Protein AF-A0A9X0DK99-F1 (afdb_monomer)

Solvent-accessible surface area (backbone atoms only — not comparable to full-atom values): 6652 Å² total; per-residue (Å²): 135,85,84,79,70,78,79,78,54,53,82,78,38,58,84,60,68,61,19,50,52,48,51,29,69,72,41,77,90,55,56,74,74,88,80,57,67,73,60,51,52,52,54,49,54,54,48,50,54,52,48,54,56,51,50,56,53,48,52,54,51,60,75,67,55,88,54,70,64,36,82,77,33,67,98,70,42,78,56,63,66,58,56,52,50,50,54,50,46,53,54,50,49,55,57,49,51,67,58,50,65,67,54,63,74,72,80,117

Nearest PDB structures (foldseek):
  8bx8-assembly1_A  TM=3.504E-01  e=7.310E+00  Tetrahymena thermophila
  7k5b-assembly1_A  TM=3.504E-01  e=8.833E+00  Tetrahymena thermophila

Mean predicted aligned error: 8.52 Å

pLDDT: mean 88.05, std 16.62, range [36.69, 98.75]

Radius of gyration: 24.38 Å; Cα contacts (8 Å, |Δi|>4): 46; chains: 1; bounding box: 49×39×68 Å

InterPro domains:
  IPR046529 Domain of unknown function DUF6594 [PF20237] (17-100)

Secondary structure (DSSP, 8-state):
---------GGGSPTTHHHHHHHHTSSGGG--PPP-HHHHHHHHHHHHHHHHHHHHHHHHHHHT-S-HHHHH-GGG---HHHHHHHHHHHHHHHHHHHHHHHHHTT--

Foldseek 3Di:
DDPCDDDDDLVNFDPDPRSLVVVLVPDPVSVDDDDDVVVLVVVLVVLVVVLVVLVVVLVVCVVPDPDVVCVVPVVPNPPPVNVVSVVVNVVSVVVSVVSVVVVVVVPD

Sequence (108 aa):
MQSTLPTKRIQDYRSGYPQFSALISTHESFFLCRRFPRLRARLLLLKQDKLSLLEQRLDEIDQNEVCPLFLGQSRSDKNLARNSLLSEIETSLAEYGKMQDVTLIQYK

Organism: NCBI:txid352851

Structure (mmCIF, N/CA/C/O backbone):
data_AF-A0A9X0DK99-F1
#
_entry.id   AF-A0A9X0DK99-F1
#
loop_
_atom_site.group_PDB
_atom_site.id
_atom_site.type_symbol
_atom_site.label_atom_id
_atom_site.label_alt_id
_atom_site.label_comp_id
_atom_site.label_asym_id
_atom_site.label_entity_id
_atom_site.label_seq_id
_atom_site.pdbx_PDB_ins_code
_atom_site.Cartn_x
_atom_site.Cartn_y
_atom_site.Cartn_z
_atom_site.occupancy
_atom_site.B_iso_or_equiv
_atom_site.auth_seq_id
_atom_site.auth_comp_id
_atom_site.auth_asym_id
_atom_site.auth_atom_id
_atom_site.pdbx_PDB_model_num
ATOM 1 N N . MET A 1 1 ? 0.825 21.483 -43.886 1.00 36.69 1 MET A N 1
ATOM 2 C CA . MET A 1 1 ? 2.284 21.259 -43.794 1.00 36.69 1 MET A CA 1
ATOM 3 C C . MET A 1 1 ? 2.533 20.350 -42.601 1.00 36.69 1 MET A C 1
ATOM 5 O O . MET A 1 1 ? 2.381 20.802 -41.476 1.00 36.69 1 MET A O 1
ATOM 9 N N . GLN A 1 2 ? 2.785 19.060 -42.829 1.00 40.53 2 GLN A N 1
ATOM 10 C CA . GLN A 1 2 ? 3.184 18.138 -41.761 1.00 40.53 2 GLN A CA 1
ATOM 11 C C . GLN A 1 2 ? 4.673 18.368 -41.491 1.00 40.53 2 GLN A C 1
ATOM 13 O O . GLN A 1 2 ? 5.496 18.217 -42.390 1.00 40.53 2 GLN A O 1
ATOM 18 N N . SER A 1 3 ? 5.014 18.805 -40.282 1.00 43.56 3 SER A N 1
ATOM 19 C CA . SER A 1 3 ? 6.397 18.980 -39.850 1.00 43.56 3 SER A CA 1
ATOM 20 C C . SER A 1 3 ? 7.052 17.609 -39.665 1.00 43.56 3 SER A C 1
ATOM 22 O O . SER A 1 3 ? 6.938 16.995 -38.605 1.00 43.56 3 SER A O 1
ATOM 24 N N . THR A 1 4 ? 7.737 17.110 -40.690 1.00 48.41 4 THR A N 1
ATOM 25 C CA . THR A 1 4 ? 8.640 15.959 -40.578 1.00 48.41 4 THR A CA 1
ATOM 26 C C . THR A 1 4 ? 9.920 16.402 -39.879 1.00 48.41 4 THR A C 1
ATOM 28 O O . THR A 1 4 ? 10.914 16.735 -40.523 1.00 48.41 4 THR A O 1
ATOM 31 N N . LEU A 1 5 ? 9.894 16.447 -38.545 1.00 48.59 5 LEU A N 1
ATOM 32 C CA . LEU A 1 5 ? 11.133 16.436 -37.772 1.00 48.59 5 LEU A CA 1
ATOM 33 C C . LEU A 1 5 ? 11.869 15.123 -38.097 1.00 48.59 5 LEU A C 1
ATOM 35 O O . LEU A 1 5 ? 11.228 14.069 -38.107 1.00 48.59 5 LEU A O 1
ATOM 39 N N . PRO A 1 6 ? 13.179 15.148 -38.391 1.00 53.03 6 PRO A N 1
ATOM 40 C CA . PRO A 1 6 ? 13.919 13.933 -38.692 1.00 53.03 6 PRO A CA 1
ATOM 41 C C . PRO A 1 6 ? 13.906 13.013 -37.470 1.00 53.03 6 PRO A C 1
ATOM 43 O O . PRO A 1 6 ? 14.379 13.382 -36.393 1.00 53.03 6 PRO A O 1
ATOM 46 N N . THR A 1 7 ? 13.363 11.806 -37.631 1.00 72.06 7 THR A N 1
ATOM 47 C CA . THR A 1 7 ? 13.498 10.748 -36.632 1.00 72.06 7 THR A CA 1
ATOM 48 C C . THR A 1 7 ? 14.985 10.441 -36.486 1.00 72.06 7 THR A C 1
ATOM 50 O O . THR A 1 7 ? 15.631 9.965 -37.420 1.00 72.06 7 THR A O 1
ATOM 53 N N . LYS A 1 8 ? 15.541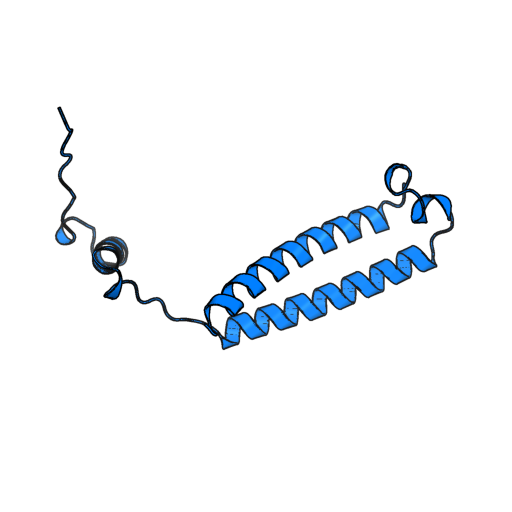 10.782 -35.324 1.00 84.56 8 LYS A N 1
ATOM 54 C CA . LYS A 1 8 ? 16.940 10.548 -34.969 1.00 84.56 8 LYS A CA 1
ATOM 55 C C . LYS A 1 8 ? 17.294 9.068 -35.189 1.00 84.56 8 LYS A C 1
ATOM 57 O O . LYS A 1 8 ? 16.553 8.192 -34.743 1.00 84.56 8 LYS A O 1
ATOM 62 N N . ARG A 1 9 ? 18.399 8.765 -35.882 1.00 92.06 9 ARG A N 1
ATOM 63 C CA . ARG A 1 9 ? 18.838 7.377 -36.106 1.00 92.06 9 ARG A CA 1
ATOM 64 C C . ARG A 1 9 ? 19.345 6.797 -34.787 1.00 92.06 9 ARG A C 1
ATOM 66 O O . ARG A 1 9 ? 19.892 7.520 -33.960 1.00 92.06 9 ARG A O 1
ATOM 73 N N . ILE A 1 10 ? 19.253 5.477 -34.610 1.00 92.75 10 ILE A N 1
ATOM 74 C CA . ILE A 1 10 ? 19.765 4.769 -33.413 1.00 92.75 10 ILE A CA 1
ATOM 75 C C . ILE A 1 10 ? 21.240 5.128 -33.139 1.00 92.75 10 ILE A C 1
ATOM 77 O O . ILE A 1 10 ? 21.662 5.308 -32.000 1.00 92.75 10 ILE A O 1
ATOM 81 N N . GLN A 1 11 ? 22.020 5.282 -34.207 1.00 95.00 11 GLN A N 1
ATOM 82 C CA . GLN A 1 11 ? 23.450 5.594 -34.160 1.00 95.00 11 GLN A CA 1
ATOM 83 C C . GLN A 1 11 ? 23.741 6.993 -33.598 1.00 95.00 11 GLN A C 1
ATOM 85 O O . GLN A 1 11 ? 24.809 7.218 -33.040 1.00 95.00 11 GLN A O 1
ATOM 90 N N . ASP A 1 12 ? 22.777 7.912 -33.689 1.00 95.62 12 ASP A N 1
ATOM 91 C CA . ASP A 1 12 ? 22.925 9.297 -33.241 1.00 95.62 12 ASP A CA 1
ATOM 92 C C . ASP A 1 12 ? 22.759 9.425 -31.707 1.00 95.62 12 ASP A C 1
ATOM 94 O O . ASP A 1 12 ? 22.902 10.512 -31.131 1.00 95.62 12 ASP A O 1
ATOM 98 N N . TYR A 1 13 ? 22.388 8.339 -31.018 1.00 95.81 13 TYR A N 1
ATOM 99 C CA . TYR A 1 13 ? 22.309 8.275 -29.559 1.00 95.81 13 TYR A CA 1
ATOM 100 C C . TYR A 1 13 ? 23.667 7.914 -28.946 1.00 95.81 13 TYR A C 1
ATOM 102 O O . TYR A 1 13 ? 2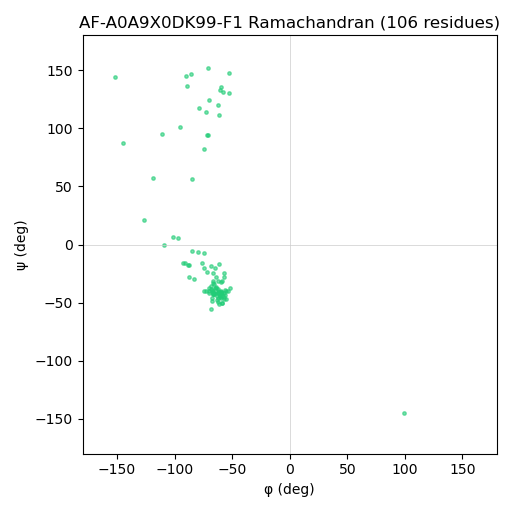4.440 7.137 -29.502 1.00 95.81 13 TYR A O 1
ATOM 110 N N . ARG A 1 14 ? 23.943 8.456 -27.752 1.00 97.00 14 ARG A N 1
ATOM 111 C CA . ARG A 1 14 ? 25.161 8.143 -26.992 1.00 97.00 14 ARG A CA 1
ATOM 112 C C . ARG A 1 14 ? 25.224 6.643 -26.686 1.00 97.00 14 ARG A C 1
ATOM 114 O O . ARG A 1 14 ? 24.232 6.068 -26.237 1.00 97.00 14 ARG A O 1
ATOM 121 N N . SER A 1 15 ? 26.405 6.053 -26.875 1.00 96.25 15 SER A N 1
ATOM 122 C CA . SER A 1 15 ? 26.670 4.645 -26.556 1.00 96.25 15 SER A CA 1
ATOM 123 C C . SER A 1 15 ? 26.289 4.291 -25.109 1.00 96.25 15 SER A C 1
ATOM 125 O O . SER A 1 15 ? 26.381 5.126 -24.203 1.00 96.25 15 SER A O 1
ATOM 127 N N . GLY A 1 16 ? 25.845 3.048 -24.907 1.00 95.50 16 GLY A N 1
ATOM 128 C CA . GLY A 1 16 ? 25.282 2.542 -23.654 1.00 95.50 16 GLY A CA 1
ATOM 129 C C . GLY A 1 16 ? 23.752 2.528 -23.667 1.00 95.50 16 GLY A C 1
ATOM 130 O O . GLY A 1 16 ? 23.130 2.286 -24.702 1.00 95.50 16 GLY A O 1
ATOM 131 N N . TYR A 1 17 ? 23.134 2.791 -22.512 1.00 95.06 17 TYR A N 1
ATOM 132 C CA . TYR A 1 17 ? 21.676 2.726 -22.362 1.00 95.06 17 TYR A CA 1
ATOM 133 C C . TYR A 1 17 ? 20.878 3.605 -23.335 1.00 95.06 17 TYR A C 1
ATOM 135 O O . TYR A 1 17 ? 19.869 3.102 -23.817 1.00 95.06 17 TYR A O 1
ATOM 143 N N . PRO A 1 18 ? 21.280 4.849 -23.679 1.00 96.75 18 PRO A N 1
ATOM 144 C CA . PRO A 1 18 ? 20.507 5.667 -24.617 1.00 96.75 18 PRO A CA 1
ATOM 145 C C . PRO A 1 18 ? 20.408 5.052 -26.018 1.00 96.75 18 PRO A C 1
ATOM 147 O O . PRO A 1 18 ? 19.346 5.070 -26.630 1.00 96.75 18 PRO A O 1
ATOM 150 N N . GLN A 1 19 ? 21.506 4.493 -26.530 1.00 95.94 19 GLN A N 1
ATOM 151 C CA . GLN A 1 19 ? 21.520 3.832 -27.834 1.00 95.94 19 GLN A CA 1
ATOM 152 C C . GLN A 1 19 ? 20.838 2.461 -27.791 1.00 95.94 19 GLN A C 1
ATOM 154 O O . GLN A 1 19 ? 20.091 2.116 -28.704 1.00 95.94 19 GLN A O 1
ATOM 159 N N . PHE A 1 20 ? 21.052 1.688 -26.724 1.00 93.31 20 PHE A N 1
ATOM 160 C CA . PHE A 1 20 ? 20.406 0.388 -26.567 1.00 93.31 20 PHE A CA 1
ATOM 161 C C . PHE A 1 20 ? 18.884 0.515 -26.410 1.00 93.31 20 PHE A C 1
ATOM 163 O O . PHE A 1 20 ? 18.152 -0.236 -27.047 1.00 93.31 20 PHE A O 1
ATOM 170 N N . SER A 1 21 ? 18.392 1.491 -25.637 1.00 93.94 21 SER A N 1
ATOM 171 C CA . SER A 1 21 ? 16.953 1.749 -25.503 1.00 93.94 21 SER A CA 1
ATOM 172 C C . SER A 1 21 ? 16.329 2.213 -26.822 1.00 93.94 21 SER A C 1
ATOM 174 O O . SER A 1 21 ? 15.230 1.774 -27.164 1.00 93.94 21 SER A O 1
ATOM 176 N N . ALA A 1 22 ? 17.048 3.030 -27.602 1.00 94.06 22 ALA A N 1
ATOM 177 C CA . ALA A 1 22 ? 16.638 3.406 -28.953 1.00 94.06 22 ALA A CA 1
ATOM 178 C C . ALA A 1 22 ? 16.552 2.185 -29.886 1.00 94.06 22 ALA A C 1
ATOM 180 O O . ALA A 1 22 ? 15.624 2.098 -30.680 1.00 94.06 22 ALA A O 1
ATOM 181 N N . LEU A 1 23 ? 17.466 1.216 -29.762 1.00 93.25 23 LEU A N 1
ATOM 182 C CA . LEU A 1 23 ? 17.428 -0.027 -30.535 1.00 93.25 23 LEU A CA 1
ATOM 183 C C . LEU A 1 23 ? 16.243 -0.920 -30.142 1.00 93.25 23 LEU A C 1
ATOM 185 O O . LEU A 1 23 ? 15.443 -1.282 -31.002 1.00 93.25 23 LEU A O 1
ATOM 189 N N . ILE A 1 24 ? 16.106 -1.276 -28.862 1.00 94.06 24 ILE A N 1
ATOM 190 C CA . ILE A 1 24 ? 15.082 -2.245 -28.429 1.00 94.06 24 ILE A CA 1
ATOM 191 C C . ILE A 1 24 ? 13.651 -1.712 -28.554 1.00 94.06 24 ILE A C 1
ATOM 193 O O . ILE A 1 24 ? 12.717 -2.501 -28.570 1.00 94.06 24 ILE A O 1
ATOM 197 N N . SER A 1 25 ? 13.468 -0.392 -28.655 1.00 91.69 25 SER A N 1
ATOM 198 C CA . SER A 1 25 ? 12.157 0.234 -28.883 1.00 91.69 25 SER A CA 1
ATOM 199 C C . SER A 1 25 ? 11.748 0.306 -30.358 1.00 91.69 25 SER A C 1
ATOM 201 O O . SER A 1 25 ? 10.619 0.688 -30.649 1.00 91.69 25 SER A O 1
ATOM 203 N N . THR A 1 26 ? 12.625 -0.073 -31.297 1.00 91.88 26 THR A N 1
ATOM 204 C CA . THR A 1 26 ? 12.319 -0.002 -32.740 1.00 91.88 26 THR A CA 1
ATOM 205 C C . THR A 1 26 ? 11.311 -1.039 -33.222 1.00 91.88 26 THR A C 1
ATOM 207 O O . THR A 1 26 ? 10.670 -0.829 -34.249 1.00 91.88 26 THR A O 1
ATOM 210 N N . HIS A 1 27 ? 11.167 -2.153 -32.505 1.00 90.06 27 HIS A N 1
ATOM 211 C CA . HIS A 1 27 ? 10.212 -3.201 -32.834 1.00 90.06 27 HIS A CA 1
ATOM 212 C C . HIS A 1 27 ? 9.787 -3.944 -31.569 1.00 90.06 27 HIS A C 1
ATOM 214 O O . HIS A 1 27 ? 10.611 -4.200 -30.690 1.00 90.06 27 HIS A O 1
ATOM 220 N N . GLU A 1 28 ? 8.522 -4.357 -31.500 1.00 84.88 28 GLU A N 1
ATOM 221 C CA . GLU A 1 28 ? 7.960 -5.058 -30.339 1.00 84.88 28 GLU A CA 1
ATOM 222 C C . GLU A 1 28 ? 8.757 -6.324 -29.980 1.00 84.88 28 GLU A C 1
ATOM 224 O O . GLU A 1 28 ? 9.072 -6.559 -28.817 1.00 84.88 28 GLU A O 1
ATOM 229 N N . SER A 1 29 ? 9.198 -7.091 -30.982 1.00 88.25 29 SER A N 1
ATOM 230 C CA . SER A 1 29 ? 10.012 -8.303 -30.774 1.00 88.25 29 SER A CA 1
ATOM 231 C C . SER A 1 29 ? 11.397 -8.052 -30.162 1.00 88.25 29 SER A C 1
ATOM 233 O O . SER A 1 29 ? 11.994 -8.989 -29.636 1.00 88.25 29 SER A O 1
ATOM 235 N N . PHE A 1 30 ? 11.933 -6.828 -30.230 1.00 88.19 30 PHE A N 1
ATOM 236 C CA . PHE A 1 30 ? 13.193 -6.470 -29.564 1.00 88.19 30 PHE A CA 1
ATOM 237 C C . PHE A 1 30 ? 12.971 -5.993 -28.128 1.00 88.19 30 PHE A C 1
ATOM 239 O O . PHE A 1 30 ? 13.900 -6.017 -27.317 1.00 88.19 30 PHE A O 1
ATOM 246 N N . PHE A 1 31 ? 11.739 -5.620 -27.783 1.00 86.56 31 PHE A N 1
ATOM 247 C CA . PHE A 1 31 ? 11.364 -5.141 -26.462 1.00 86.56 31 PHE A CA 1
ATOM 248 C C . PHE A 1 31 ? 11.036 -6.306 -25.508 1.00 86.56 31 PHE A C 1
ATOM 250 O O . PHE A 1 31 ? 9.956 -6.404 -24.927 1.00 86.56 31 PHE A O 1
ATOM 257 N N . LEU A 1 32 ? 11.990 -7.225 -25.332 1.00 82.88 32 LEU A N 1
ATOM 258 C CA . LEU A 1 32 ? 11.860 -8.376 -24.435 1.00 82.88 32 LEU A CA 1
ATOM 259 C C . LEU A 1 32 ? 12.482 -8.067 -23.069 1.00 82.88 32 LEU A C 1
ATOM 261 O O . LEU A 1 32 ? 13.695 -8.146 -22.874 1.00 82.88 32 LEU A O 1
ATOM 265 N N . CYS A 1 33 ? 11.645 -7.740 -22.086 1.00 84.31 33 CYS A N 1
ATOM 266 C CA . CYS A 1 33 ? 12.095 -7.559 -20.707 1.00 84.31 33 CYS A CA 1
ATOM 267 C C . CYS A 1 33 ? 12.045 -8.875 -19.920 1.00 84.31 33 CYS A C 1
ATOM 269 O O . CYS A 1 33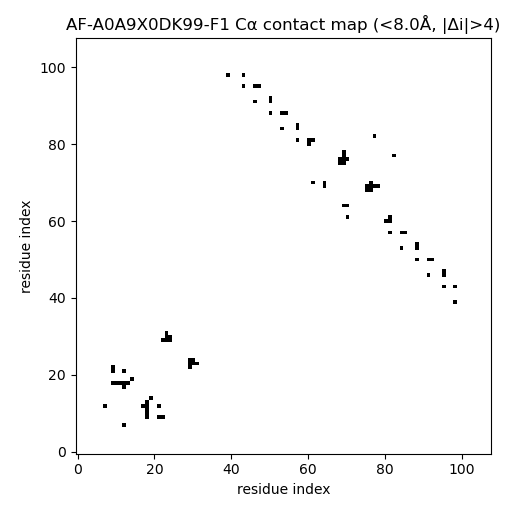 ? 11.053 -9.610 -19.953 1.00 84.31 33 CYS A O 1
ATOM 271 N N . ARG A 1 34 ? 13.095 -9.148 -19.130 1.00 87.06 34 ARG A N 1
ATOM 272 C CA . ARG A 1 34 ? 13.097 -10.280 -18.195 1.00 87.06 34 ARG A CA 1
ATOM 273 C C . ARG A 1 34 ? 11.931 -10.151 -17.222 1.00 87.06 34 ARG A C 1
ATOM 275 O O . ARG A 1 34 ? 11.750 -9.131 -16.560 1.00 87.06 34 ARG A O 1
ATOM 282 N N . ARG A 1 35 ? 11.187 -11.241 -17.078 1.00 86.88 35 ARG A N 1
ATOM 283 C CA . ARG A 1 35 ? 10.099 -11.345 -16.111 1.00 86.88 35 ARG A CA 1
ATOM 284 C C . ARG A 1 35 ? 10.625 -11.886 -14.786 1.00 86.88 35 ARG A C 1
ATOM 286 O O . ARG A 1 35 ? 11.521 -12.728 -14.757 1.00 86.88 35 ARG A O 1
ATOM 293 N N . PHE A 1 36 ? 10.056 -11.410 -13.680 1.00 89.56 36 PHE A N 1
ATOM 294 C CA . PHE A 1 36 ? 10.490 -11.766 -12.323 1.00 89.56 36 PHE A CA 1
ATOM 295 C C . PHE A 1 36 ? 9.376 -12.457 -11.514 1.00 89.56 36 PHE A C 1
ATOM 297 O O . PHE A 1 36 ? 9.011 -11.965 -10.448 1.00 89.56 36 PHE A O 1
ATOM 304 N N . PRO A 1 37 ? 8.809 -13.588 -11.979 1.00 88.75 37 PRO A N 1
ATOM 305 C CA . PRO A 1 37 ? 7.624 -14.193 -11.362 1.00 88.75 37 PRO A CA 1
ATOM 306 C C . PRO A 1 37 ? 7.848 -14.574 -9.894 1.00 88.75 37 PRO A C 1
ATOM 308 O O . PRO A 1 37 ? 7.054 -14.197 -9.040 1.00 88.75 37 PRO A O 1
ATOM 311 N N . ARG A 1 38 ? 8.982 -15.215 -9.572 1.00 93.31 38 ARG A N 1
ATOM 312 C CA . ARG A 1 38 ? 9.333 -15.585 -8.190 1.00 93.31 38 ARG A CA 1
ATOM 313 C C . ARG A 1 38 ? 9.433 -14.372 -7.261 1.00 93.31 38 ARG A C 1
ATOM 315 O O . ARG A 1 38 ? 8.974 -14.428 -6.126 1.00 93.31 38 ARG A O 1
ATOM 322 N N . LEU A 1 39 ? 10.038 -13.278 -7.732 1.00 94.12 39 LEU A N 1
ATOM 323 C CA . LEU A 1 39 ? 10.179 -12.060 -6.931 1.00 94.12 39 LEU A CA 1
ATOM 324 C C . LEU A 1 39 ? 8.824 -11.372 -6.734 1.00 94.12 39 LEU A C 1
ATOM 326 O O . LEU A 1 39 ? 8.513 -10.960 -5.622 1.00 94.12 39 LEU A O 1
ATOM 330 N N . ARG A 1 40 ? 7.999 -11.309 -7.787 1.00 91.69 40 ARG A N 1
ATOM 331 C CA . ARG A 1 40 ? 6.631 -10.777 -7.711 1.00 91.69 40 ARG A CA 1
ATOM 332 C C . ARG A 1 40 ? 5.773 -11.574 -6.730 1.00 91.69 40 ARG A C 1
ATOM 334 O O . ARG A 1 40 ? 5.129 -10.963 -5.890 1.00 91.69 40 ARG A O 1
ATOM 341 N N . ALA A 1 41 ? 5.825 -12.906 -6.783 1.00 91.75 41 ALA A N 1
ATOM 342 C CA . ALA A 1 41 ? 5.116 -13.773 -5.843 1.00 91.75 41 ALA A CA 1
ATOM 343 C C . ALA A 1 41 ? 5.578 -13.544 -4.396 1.00 91.75 41 ALA A C 1
ATOM 345 O O . ALA A 1 41 ? 4.753 -13.408 -3.501 1.00 91.75 41 ALA A O 1
ATOM 346 N N . ARG A 1 42 ? 6.891 -13.413 -4.162 1.00 95.94 42 ARG A N 1
ATOM 347 C CA . ARG A 1 42 ? 7.415 -13.098 -2.825 1.00 95.94 42 ARG A CA 1
ATOM 348 C C . ARG A 1 42 ? 6.896 -11.756 -2.305 1.00 95.94 42 ARG A C 1
ATOM 350 O O . ARG A 1 42 ? 6.503 -11.676 -1.150 1.00 95.94 42 ARG A O 1
ATOM 357 N N . LEU A 1 43 ? 6.888 -10.718 -3.140 1.00 95.50 43 LEU A N 1
ATOM 358 C CA . LEU A 1 43 ? 6.340 -9.414 -2.761 1.00 95.50 43 LEU A CA 1
ATOM 359 C C . LEU A 1 43 ? 4.828 -9.485 -2.490 1.00 95.50 43 LEU A C 1
ATOM 361 O O . LEU A 1 43 ? 4.358 -8.834 -1.566 1.00 95.50 43 LEU A O 1
ATOM 365 N N . LEU A 1 44 ? 4.088 -10.299 -3.251 1.00 94.69 44 LEU A N 1
ATOM 366 C CA . LEU A 1 44 ? 2.654 -10.513 -3.055 1.00 94.69 44 LEU A CA 1
ATOM 367 C C . LEU A 1 44 ? 2.372 -11.130 -1.680 1.00 94.69 44 LEU A C 1
ATOM 369 O O . LEU A 1 44 ? 1.562 -10.594 -0.933 1.00 94.69 44 LEU A O 1
ATOM 373 N N . LEU A 1 45 ? 3.095 -12.198 -1.326 1.00 95.69 45 LEU A N 1
ATOM 374 C CA . LEU A 1 45 ? 2.977 -12.866 -0.025 1.00 95.69 45 LEU A CA 1
ATOM 375 C C . LEU A 1 45 ? 3.282 -11.908 1.138 1.00 95.69 45 LEU A C 1
ATOM 377 O O . LEU A 1 4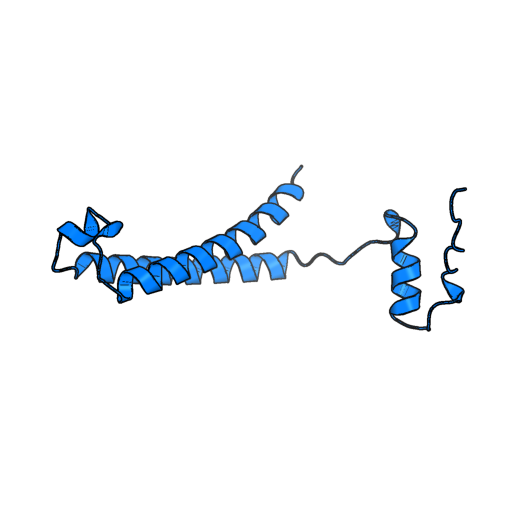5 ? 2.562 -11.890 2.127 1.00 95.69 45 LEU A O 1
ATOM 381 N N . LEU A 1 46 ? 4.308 -11.060 1.004 1.00 97.19 46 LEU A N 1
ATOM 382 C CA . LEU A 1 46 ? 4.635 -10.060 2.030 1.00 97.19 46 LEU A CA 1
ATOM 383 C C . LEU A 1 46 ? 3.545 -8.988 2.184 1.00 97.19 46 LEU A C 1
ATOM 385 O O . LEU A 1 46 ? 3.318 -8.493 3.284 1.00 97.19 46 LEU A O 1
ATOM 389 N N . LYS A 1 47 ? 2.868 -8.607 1.094 1.00 96.19 47 LYS A N 1
ATOM 390 C CA . LYS A 1 47 ? 1.732 -7.674 1.154 1.00 96.19 47 LYS A CA 1
ATOM 391 C C . LYS A 1 47 ? 0.509 -8.314 1.812 1.00 96.19 47 LYS A C 1
ATOM 393 O O . LYS A 1 47 ? -0.166 -7.624 2.565 1.00 96.19 47 LYS A O 1
ATOM 398 N N . GLN A 1 48 ? 0.256 -9.601 1.560 1.00 96.94 48 GLN A N 1
ATOM 399 C CA . GLN A 1 48 ? -0.810 -10.360 2.227 1.00 96.94 48 GLN A CA 1
ATOM 400 C C . GLN A 1 48 ? -0.582 -10.415 3.736 1.00 96.94 48 GLN A C 1
ATOM 402 O O . GLN A 1 48 ? -1.464 -10.022 4.486 1.00 96.94 48 GLN A O 1
ATOM 407 N N . ASP A 1 49 ? 0.621 -10.804 4.162 1.00 98.38 49 ASP A N 1
ATOM 408 C CA . ASP A 1 49 ? 0.994 -10.851 5.579 1.00 98.38 49 ASP A CA 1
ATOM 409 C C . ASP A 1 49 ? 0.822 -9.483 6.260 1.00 98.38 49 ASP A C 1
ATOM 411 O O . ASP A 1 49 ? 0.181 -9.372 7.304 1.00 98.38 49 ASP A O 1
ATOM 415 N N . LYS A 1 50 ? 1.287 -8.406 5.609 1.00 98.25 50 LYS A N 1
ATOM 416 C CA . LYS A 1 50 ? 1.066 -7.042 6.106 1.00 98.25 50 LYS A CA 1
ATOM 417 C C . LYS A 1 50 ? -0.425 -6.728 6.274 1.00 98.25 50 LYS A C 1
ATOM 419 O O . LYS A 1 50 ? -0.802 -6.164 7.296 1.00 98.25 50 LYS A O 1
ATOM 424 N N . LEU A 1 51 ? -1.254 -7.040 5.278 1.00 98.56 51 LEU A N 1
ATOM 425 C CA . LEU A 1 51 ? -2.694 -6.783 5.341 1.00 98.56 51 LEU A CA 1
ATOM 426 C C . LEU A 1 51 ? -3.355 -7.562 6.481 1.00 98.56 51 LEU A C 1
ATOM 428 O O . LEU A 1 51 ? -4.136 -6.964 7.211 1.00 98.56 51 LEU A O 1
ATOM 432 N N . SER A 1 52 ? -2.978 -8.825 6.699 1.00 98.69 52 SER A N 1
ATOM 433 C CA . SER A 1 52 ? -3.475 -9.624 7.827 1.00 98.69 52 SER A CA 1
ATOM 434 C C . SER A 1 52 ? -3.133 -9.001 9.184 1.00 98.69 52 SER A C 1
ATOM 436 O O . SER A 1 52 ? -3.975 -8.963 10.076 1.00 98.69 52 SER A O 1
ATOM 438 N N . LEU A 1 53 ? -1.927 -8.444 9.344 1.00 98.69 53 LEU A N 1
ATOM 439 C CA . LEU A 1 53 ? -1.555 -7.733 10.573 1.00 98.69 53 LEU A CA 1
ATOM 440 C C . LEU A 1 53 ? -2.333 -6.422 10.763 1.00 98.69 53 LEU A C 1
ATOM 442 O O . LEU A 1 53 ? -2.630 -6.046 11.895 1.00 98.69 53 LEU A O 1
ATOM 446 N N . LEU A 1 54 ? -2.626 -5.697 9.680 1.00 98.69 54 LEU A N 1
ATOM 447 C CA . LEU A 1 54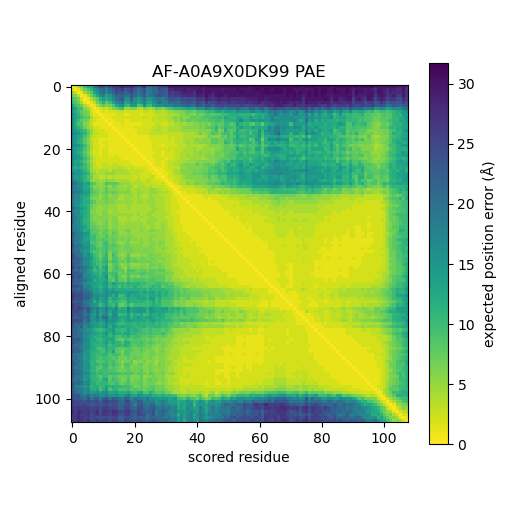 ? -3.425 -4.471 9.748 1.00 98.69 54 LEU A CA 1
ATOM 448 C C . LEU A 1 54 ? -4.892 -4.772 10.075 1.00 98.69 54 LEU A C 1
ATOM 450 O O . LEU A 1 54 ? -5.478 -4.052 10.875 1.00 98.69 54 LEU A O 1
ATOM 454 N N . GLU A 1 55 ? -5.453 -5.832 9.494 1.00 98.75 55 GLU A N 1
ATOM 455 C CA . GLU A 1 55 ? -6.804 -6.325 9.784 1.00 98.75 55 GLU A CA 1
ATOM 456 C C . GLU A 1 55 ? -6.942 -6.694 11.263 1.00 98.75 55 GLU A C 1
ATOM 458 O O . GLU A 1 55 ? -7.799 -6.142 11.944 1.00 98.75 55 GLU A O 1
ATOM 463 N N . GLN A 1 56 ? -6.009 -7.488 11.804 1.00 98.75 56 GLN A N 1
ATOM 464 C CA . GLN A 1 56 ? -6.012 -7.831 13.229 1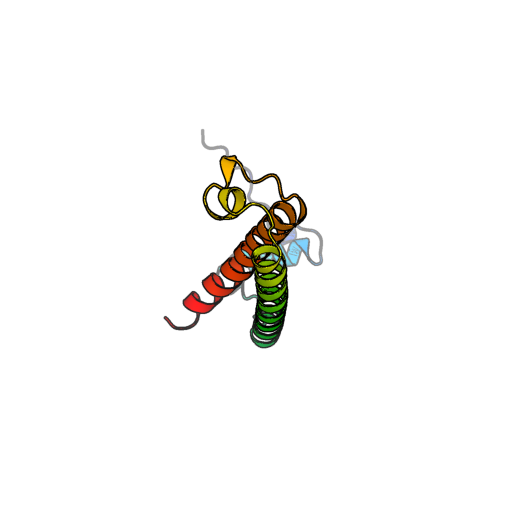.00 98.75 56 GLN A CA 1
ATOM 465 C C . GLN A 1 56 ? -5.995 -6.580 14.128 1.00 98.75 56 GLN A C 1
ATOM 467 O O . GLN A 1 56 ? -6.722 -6.502 15.115 1.00 98.75 56 GLN A O 1
ATOM 472 N N . ARG A 1 57 ? -5.174 -5.576 13.797 1.00 98.69 57 ARG A N 1
ATOM 473 C CA . ARG A 1 57 ? -5.125 -4.321 14.565 1.00 98.69 57 ARG A CA 1
ATOM 474 C C . ARG A 1 57 ? -6.417 -3.518 14.461 1.00 98.69 57 ARG A C 1
ATOM 476 O O . ARG A 1 57 ? -6.759 -2.812 15.406 1.00 98.69 57 ARG A O 1
ATOM 483 N N . LEU A 1 58 ? -7.100 -3.575 13.320 1.00 98.62 58 LEU A N 1
ATOM 484 C CA . LEU A 1 58 ? -8.377 -2.897 13.135 1.00 98.62 58 LEU A CA 1
ATOM 485 C C . LEU A 1 58 ? -9.442 -3.551 14.014 1.00 98.62 58 LEU A C 1
ATOM 487 O O . LEU A 1 58 ? -10.102 -2.839 14.768 1.00 98.62 58 LEU A O 1
ATOM 491 N N . ASP A 1 59 ? -9.502 -4.885 14.010 1.00 98.62 59 ASP A N 1
ATOM 492 C CA . ASP A 1 59 ? -10.388 -5.662 14.880 1.00 98.62 59 ASP A CA 1
ATOM 493 C C . ASP A 1 59 ? -10.144 -5.335 16.362 1.00 98.62 59 ASP A C 1
ATOM 495 O O . ASP A 1 59 ? -11.085 -5.150 17.131 1.00 98.62 59 ASP A O 1
ATOM 499 N N . GLU A 1 60 ? -8.879 -5.198 16.774 1.00 98.56 60 GLU A N 1
ATOM 500 C CA . GLU A 1 60 ? -8.522 -4.786 18.135 1.00 98.56 60 GLU A CA 1
ATOM 501 C C . GLU A 1 60 ? -9.028 -3.372 18.470 1.00 98.56 60 GLU A C 1
ATOM 503 O O . GLU A 1 60 ? -9.530 -3.146 19.572 1.00 98.56 60 GLU A O 1
ATOM 508 N N . ILE A 1 61 ? -8.919 -2.407 17.551 1.00 98.06 61 ILE A N 1
ATOM 509 C CA . ILE A 1 61 ? -9.430 -1.044 17.775 1.00 98.06 61 ILE A CA 1
ATOM 510 C C . ILE A 1 61 ? -10.958 -1.046 17.866 1.00 98.06 61 ILE A C 1
ATOM 512 O O . ILE A 1 61 ? -11.514 -0.378 18.740 1.00 98.06 61 ILE A O 1
ATOM 516 N N . ASP A 1 62 ? -11.630 -1.806 17.006 1.00 97.50 62 ASP A N 1
ATOM 517 C CA . ASP A 1 62 ? -13.087 -1.902 16.987 1.00 97.50 62 ASP A CA 1
ATOM 518 C C . ASP A 1 62 ? -13.631 -2.583 18.242 1.00 97.50 62 ASP A C 1
ATOM 520 O O . ASP A 1 62 ? -14.584 -2.090 18.847 1.00 97.50 62 ASP A O 1
ATOM 524 N N . GLN A 1 63 ? -12.971 -3.646 18.705 1.00 98.00 63 GLN A N 1
AT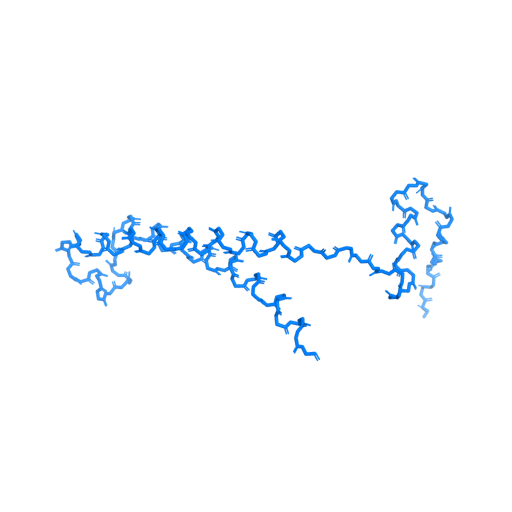OM 525 C CA . GLN A 1 63 ? -13.347 -4.352 19.927 1.00 98.00 63 GLN A CA 1
ATOM 526 C C . GLN A 1 63 ? -13.208 -3.481 21.186 1.00 98.00 63 GLN A C 1
ATOM 528 O O . GLN A 1 63 ? -13.925 -3.691 22.165 1.00 98.00 63 GLN A O 1
ATOM 533 N N . ASN A 1 64 ? -12.295 -2.506 21.170 1.00 97.44 64 ASN A N 1
ATOM 534 C CA . ASN A 1 64 ? -12.045 -1.588 22.282 1.00 97.44 64 ASN A CA 1
ATOM 535 C C . ASN A 1 64 ? -12.772 -0.235 22.135 1.00 97.44 64 ASN A C 1
ATOM 537 O O . ASN A 1 64 ? -12.557 0.667 22.949 1.00 97.44 64 ASN A O 1
ATOM 541 N N . GLU A 1 65 ? -13.624 -0.061 21.119 1.00 97.25 65 GLU A N 1
ATOM 542 C CA . GLU A 1 65 ? -14.362 1.184 20.910 1.00 97.25 65 GLU A CA 1
ATOM 543 C C . GLU A 1 65 ? -15.441 1.381 21.985 1.00 97.25 65 GLU A C 1
ATOM 545 O O . GLU A 1 65 ? -16.341 0.564 22.178 1.00 97.25 65 GLU A O 1
ATOM 550 N N . VAL A 1 66 ? -15.376 2.523 22.667 1.00 96.31 66 VAL A N 1
ATOM 551 C CA . VAL A 1 66 ? -16.293 2.876 23.761 1.00 96.31 66 VAL A CA 1
ATOM 552 C C . VAL A 1 66 ? -17.559 3.575 23.269 1.00 96.31 66 VAL A C 1
ATOM 554 O O . VAL A 1 66 ? -18.543 3.653 24.002 1.00 96.31 66 VAL A O 1
ATOM 557 N N . CYS A 1 67 ? -17.544 4.108 22.045 1.00 95.94 67 CYS A N 1
ATOM 558 C CA . CYS A 1 67 ? -18.657 4.811 21.424 1.00 95.94 67 CYS A CA 1
ATOM 559 C C . CYS A 1 67 ? -19.236 3.981 20.260 1.00 95.94 67 CYS A C 1
ATOM 561 O O . CYS A 1 67 ? -18.774 4.113 19.125 1.00 95.94 67 CYS A O 1
ATOM 563 N N . PRO A 1 68 ? -20.304 3.184 20.480 1.00 93.25 68 PRO A N 1
ATOM 564 C CA . PRO A 1 68 ? -20.900 2.348 19.429 1.00 93.25 68 PRO A CA 1
ATOM 565 C C . PRO A 1 68 ? -21.363 3.131 18.192 1.00 93.25 68 PRO A C 1
ATOM 567 O O . PRO A 1 68 ? -21.372 2.610 17.079 1.00 93.25 68 PRO A O 1
ATOM 570 N N . LEU A 1 69 ? -21.722 4.408 18.370 1.00 96.12 69 LEU A N 1
ATOM 571 C CA . LEU A 1 69 ? -22.083 5.310 17.274 1.00 96.12 69 LEU A CA 1
ATOM 572 C C . LEU A 1 69 ? -20.949 5.489 16.257 1.00 96.12 69 LEU A C 1
ATOM 574 O O . LEU A 1 69 ? -21.233 5.660 15.075 1.00 96.12 69 LEU A O 1
ATOM 578 N N . PHE A 1 70 ? -19.685 5.443 16.687 1.00 96.50 70 PHE A N 1
ATOM 579 C CA . PHE A 1 70 ? -18.548 5.576 15.778 1.00 96.50 70 PHE A CA 1
ATOM 580 C C . PHE A 1 70 ? -18.431 4.370 14.838 1.00 96.50 70 PHE A C 1
ATOM 582 O O . PHE A 1 70 ? -18.215 4.565 13.646 1.00 96.50 70 PHE A O 1
ATOM 589 N N . LEU A 1 71 ? -18.702 3.157 15.335 1.00 95.62 71 LEU A N 1
ATOM 590 C CA . LEU A 1 71 ? -18.728 1.930 14.527 1.00 95.62 71 LEU A CA 1
ATOM 591 C C . LEU A 1 71 ? -19.879 1.912 13.506 1.00 95.62 71 LEU A C 1
ATOM 593 O O . LEU A 1 71 ? -19.752 1.332 12.432 1.00 95.62 71 LEU A O 1
ATOM 597 N N . GLY A 1 72 ? -21.011 2.546 13.827 1.00 94.69 72 GLY A N 1
ATOM 598 C CA . GLY A 1 72 ? -22.190 2.594 12.952 1.00 94.69 72 GLY A CA 1
ATOM 599 C C . GLY A 1 72 ? -22.247 3.793 11.999 1.00 94.69 72 GLY A C 1
ATOM 600 O O . GLY A 1 72 ? -23.046 3.796 11.062 1.00 94.69 72 GLY A O 1
ATOM 601 N N . GLN A 1 73 ? -21.443 4.836 12.231 1.00 95.38 73 GLN A N 1
ATOM 602 C CA . GLN A 1 73 ? -21.508 6.089 11.479 1.00 95.38 73 GLN A CA 1
ATOM 603 C C . GLN A 1 73 ? -20.117 6.709 11.292 1.00 95.38 73 GLN A C 1
ATOM 605 O O . GLN A 1 73 ? -19.724 7.624 12.016 1.00 95.38 73 GLN A O 1
ATOM 610 N N . SER A 1 74 ? -19.423 6.294 10.230 1.00 89.88 74 SER A N 1
ATOM 611 C CA . SER A 1 74 ? -18.060 6.744 9.899 1.00 89.88 74 SER A CA 1
ATOM 612 C C . SER A 1 74 ? -17.895 8.268 9.826 1.00 89.88 74 SER A C 1
ATOM 614 O O . SER A 1 74 ? -16.931 8.815 10.345 1.00 89.88 74 SER A O 1
ATOM 616 N N . ARG A 1 75 ? -18.868 9.007 9.270 1.00 93.56 75 ARG A N 1
ATOM 617 C CA . ARG A 1 75 ? -18.825 10.490 9.223 1.00 93.56 75 ARG A CA 1
ATOM 618 C C . ARG A 1 75 ? -18.793 11.163 10.602 1.00 93.56 75 ARG A C 1
ATOM 620 O O . ARG A 1 75 ? -18.548 12.362 10.700 1.00 93.56 75 ARG A O 1
ATOM 627 N N . SER A 1 76 ? -19.144 10.425 11.649 1.00 93.75 76 SER A N 1
ATOM 628 C CA . SER A 1 76 ? -19.135 10.880 13.038 1.00 93.75 76 SER A CA 1
ATOM 629 C C . SER A 1 76 ? -18.033 10.220 13.857 1.00 93.75 76 SER A C 1
ATOM 631 O O . SER A 1 76 ? -17.899 10.550 15.033 1.00 93.75 76 SER A O 1
ATOM 633 N N . ASP A 1 77 ? -17.248 9.337 13.241 1.00 96.19 77 ASP A N 1
ATOM 634 C CA . ASP A 1 77 ? -16.158 8.626 13.875 1.00 96.19 77 ASP A CA 1
ATOM 635 C C . ASP A 1 77 ? -14.969 9.556 14.134 1.00 96.19 77 ASP A C 1
ATOM 637 O O . ASP A 1 77 ? -14.319 10.069 13.220 1.00 96.19 77 ASP A O 1
ATOM 641 N N . LYS A 1 78 ? -14.687 9.775 15.419 1.00 96.06 78 LYS A N 1
ATOM 642 C CA . LYS A 1 78 ? -13.564 10.597 15.883 1.00 96.06 78 LYS A CA 1
ATOM 643 C C . LYS A 1 78 ? -12.375 9.758 16.356 1.00 96.06 78 LYS A C 1
ATOM 645 O O . LYS A 1 78 ? -11.416 10.324 16.881 1.00 96.06 78 LYS A O 1
ATOM 650 N N . ASN A 1 79 ? -12.413 8.437 16.184 1.00 97.06 79 ASN A N 1
ATOM 651 C CA . ASN A 1 79 ? -11.317 7.548 16.533 1.00 97.06 79 ASN A CA 1
AT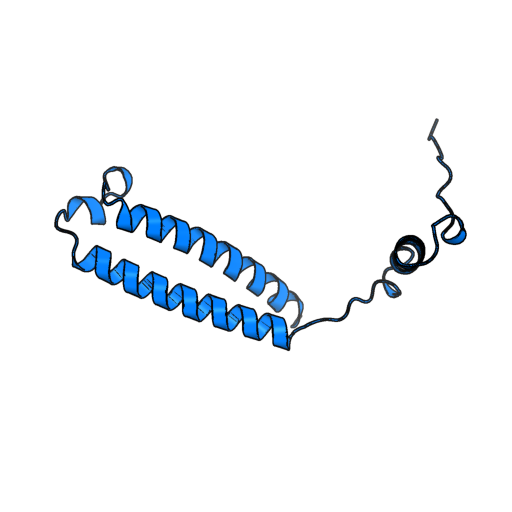OM 652 C C . ASN A 1 79 ? -10.157 7.723 15.538 1.00 97.06 79 ASN A C 1
ATOM 654 O O . ASN A 1 79 ? -10.113 7.135 14.457 1.00 97.06 79 ASN A O 1
ATOM 658 N N . LEU A 1 80 ? -9.197 8.574 15.907 1.00 96.62 80 LEU A N 1
ATOM 659 C CA . LEU A 1 80 ? -8.047 8.902 15.061 1.00 96.62 80 LEU A CA 1
ATOM 660 C C . LEU A 1 80 ? -7.168 7.683 14.756 1.00 96.62 80 LEU A C 1
ATOM 662 O O . LEU A 1 80 ? -6.577 7.624 13.677 1.00 96.62 80 LEU A O 1
ATOM 666 N N . ALA A 1 81 ? -7.092 6.718 15.678 1.00 97.00 81 ALA A N 1
ATOM 667 C CA . ALA A 1 81 ? -6.329 5.493 15.478 1.00 97.00 81 ALA A CA 1
ATOM 668 C C . ALA A 1 81 ? -6.971 4.626 14.386 1.00 97.00 81 ALA A C 1
ATOM 670 O O . ALA A 1 81 ? -6.282 4.260 13.434 1.00 97.00 81 ALA A O 1
ATOM 671 N N . ARG A 1 82 ? -8.292 4.393 14.461 1.00 97.50 82 ARG A N 1
ATOM 672 C CA . ARG A 1 82 ? -9.041 3.667 13.422 1.00 97.50 82 ARG A CA 1
ATOM 673 C C . ARG A 1 82 ? -8.922 4.349 12.066 1.00 97.50 82 ARG A C 1
ATOM 675 O O . ARG A 1 82 ? -8.537 3.709 11.094 1.00 97.50 82 ARG A O 1
ATOM 682 N N . ASN A 1 83 ? -9.172 5.656 12.009 1.00 96.69 83 ASN A N 1
ATOM 683 C CA . ASN A 1 83 ? -9.109 6.418 10.760 1.00 96.69 83 ASN A CA 1
ATOM 684 C C . ASN A 1 83 ? -7.714 6.371 10.111 1.00 96.69 83 ASN A C 1
ATOM 686 O O . ASN A 1 83 ? -7.595 6.207 8.897 1.00 96.69 83 ASN A O 1
ATOM 690 N N . SER A 1 84 ? -6.651 6.477 10.914 1.00 97.62 84 SER A N 1
ATOM 691 C CA . SER A 1 84 ? -5.276 6.380 10.404 1.00 97.62 84 SER A CA 1
ATOM 692 C C . SER A 1 84 ? -4.966 4.974 9.884 1.00 97.62 84 SER A C 1
ATOM 694 O O . SER A 1 84 ? -4.372 4.832 8.815 1.00 97.62 84 SER A O 1
ATOM 696 N N . LEU A 1 85 ? -5.400 3.937 10.610 1.00 98.31 85 LEU A N 1
ATOM 697 C CA . LEU A 1 85 ? -5.187 2.546 10.219 1.00 98.31 85 LEU A CA 1
ATOM 698 C C . LEU A 1 85 ? -5.945 2.196 8.932 1.00 98.31 85 LEU A C 1
ATOM 700 O O . LEU A 1 85 ? -5.372 1.580 8.038 1.00 98.31 85 LEU A O 1
ATOM 704 N N . LEU A 1 86 ? -7.194 2.651 8.797 1.00 97.94 86 LEU A N 1
ATOM 705 C CA . LEU A 1 86 ? -7.986 2.484 7.578 1.00 97.94 86 LEU A CA 1
ATOM 706 C C . LEU A 1 86 ? -7.309 3.132 6.363 1.00 97.94 86 LEU A C 1
ATOM 708 O O . LEU A 1 86 ? -7.238 2.506 5.310 1.00 97.94 86 LEU A O 1
ATOM 712 N N . SER A 1 87 ? -6.721 4.324 6.509 1.00 97.94 87 SER A N 1
ATOM 713 C CA . SER A 1 87 ? -5.961 4.955 5.417 1.00 97.94 87 SER A CA 1
ATOM 714 C C . SER A 1 87 ? -4.714 4.146 5.014 1.00 97.94 87 SER A C 1
ATOM 716 O O . SER A 1 87 ? -4.385 4.025 3.825 1.00 97.94 87 SER A O 1
ATOM 718 N N . GLU A 1 88 ? -4.025 3.536 5.985 1.00 98.38 88 GLU A N 1
ATOM 719 C CA . GLU A 1 88 ? -2.908 2.630 5.701 1.00 98.38 88 GLU A CA 1
ATOM 720 C C . GLU A 1 88 ? -3.375 1.349 4.988 1.00 98.38 88 GLU A C 1
ATOM 722 O O . GLU A 1 88 ? -2.707 0.879 4.055 1.00 98.38 88 GLU A O 1
ATOM 727 N N . ILE A 1 89 ? -4.519 0.796 5.398 1.00 98.50 89 ILE A N 1
ATOM 728 C CA . ILE A 1 89 ? -5.145 -0.372 4.771 1.00 98.50 89 ILE A CA 1
ATOM 729 C C . ILE A 1 89 ? -5.533 -0.053 3.328 1.00 98.50 89 ILE A C 1
ATOM 731 O O . ILE A 1 89 ? -5.158 -0.811 2.437 1.00 98.50 89 ILE A O 1
ATOM 735 N N . GLU A 1 90 ? -6.194 1.078 3.067 1.00 98.12 90 GLU A N 1
ATOM 736 C CA . GLU A 1 90 ? -6.561 1.522 1.715 1.00 98.12 90 GLU A CA 1
ATOM 737 C C . GLU A 1 90 ? -5.336 1.604 0.799 1.00 98.12 90 GLU A C 1
ATOM 739 O O . GLU A 1 90 ? -5.333 1.060 -0.309 1.00 98.12 90 GLU A O 1
ATOM 744 N N . THR A 1 91 ? -4.254 2.216 1.288 1.00 97.94 91 THR A N 1
ATOM 745 C CA . THR A 1 91 ? -2.990 2.310 0.546 1.00 97.94 91 THR A CA 1
ATOM 746 C C . THR A 1 91 ? -2.406 0.921 0.275 1.00 97.94 91 THR A C 1
ATOM 748 O O . THR A 1 91 ? -2.015 0.609 -0.853 1.00 97.94 91 THR A O 1
ATOM 751 N N . SER A 1 92 ? -2.380 0.056 1.291 1.00 97.00 92 SER A N 1
ATOM 752 C CA . SER A 1 92 ? -1.812 -1.292 1.192 1.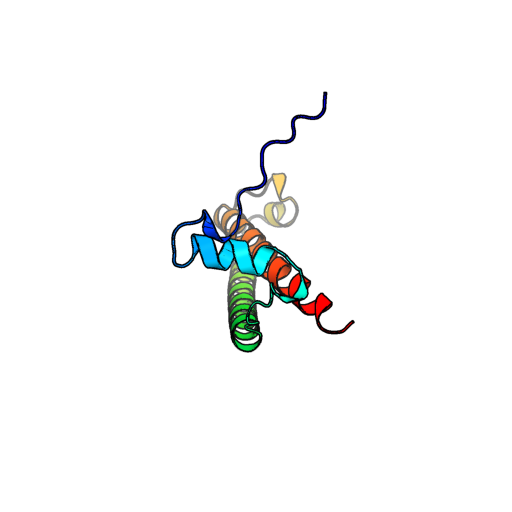00 97.00 92 SER A CA 1
ATOM 753 C C . SER A 1 92 ? -2.631 -2.200 0.262 1.00 97.00 92 SER A C 1
ATOM 755 O O . SER A 1 92 ? -2.048 -2.940 -0.534 1.00 97.00 92 SER A O 1
ATOM 757 N N . LEU A 1 93 ? -3.965 -2.105 0.293 1.00 96.94 93 LEU A N 1
ATOM 758 C CA . LEU A 1 93 ? -4.876 -2.814 -0.611 1.00 96.94 93 LEU A CA 1
ATOM 759 C C . LEU A 1 93 ? -4.734 -2.324 -2.052 1.00 96.94 93 LEU A C 1
ATOM 761 O O . LEU A 1 93 ? -4.670 -3.145 -2.967 1.00 96.94 93 LEU A O 1
ATOM 765 N N . ALA A 1 94 ? -4.619 -1.011 -2.273 1.00 95.88 94 ALA A N 1
ATOM 766 C CA . ALA A 1 94 ? -4.410 -0.455 -3.608 1.00 95.88 94 ALA A CA 1
ATOM 767 C C . ALA A 1 94 ? -3.083 -0.929 -4.227 1.00 95.88 94 ALA A C 1
ATOM 769 O O . ALA A 1 94 ? -3.017 -1.245 -5.416 1.00 95.88 94 ALA A O 1
ATOM 770 N N . GLU A 1 95 ? -2.012 -1.003 -3.434 1.00 93.44 95 GLU A N 1
ATOM 771 C CA . GLU A 1 95 ? -0.733 -1.569 -3.873 1.00 93.44 95 GLU A CA 1
ATOM 772 C C . GLU A 1 95 ? -0.829 -3.067 -4.174 1.00 93.44 95 GLU A C 1
ATOM 774 O O . GLU A 1 95 ? -0.288 -3.528 -5.181 1.00 93.44 95 GLU A O 1
ATOM 779 N N . TYR A 1 96 ? -1.530 -3.820 -3.327 1.00 94.06 96 TYR A N 1
ATOM 780 C CA . TYR A 1 96 ? -1.751 -5.250 -3.509 1.00 94.06 96 TYR A CA 1
ATOM 781 C C . TYR A 1 96 ? -2.566 -5.552 -4.780 1.00 94.06 96 TYR A C 1
ATOM 783 O O . TYR A 1 96 ? -2.162 -6.404 -5.576 1.00 94.06 96 TYR A O 1
ATOM 791 N N . GLY A 1 97 ? -3.640 -4.799 -5.041 1.00 92.38 97 GLY A N 1
ATOM 792 C CA . GLY A 1 97 ? -4.472 -4.940 -6.243 1.00 92.38 97 GLY A CA 1
ATOM 793 C C . GLY A 1 97 ? -3.681 -4.750 -7.542 1.00 92.38 97 GLY A C 1
ATOM 794 O O . GLY A 1 97 ? -3.725 -5.604 -8.427 1.00 92.38 97 GLY A O 1
ATOM 795 N N . LYS A 1 98 ? -2.819 -3.723 -7.605 1.00 90.31 98 LYS A N 1
ATOM 796 C CA . LYS A 1 98 ? -1.925 -3.475 -8.759 1.00 90.31 98 LYS A CA 1
ATOM 797 C C . LYS A 1 98 ? -1.007 -4.660 -9.085 1.00 90.31 98 LYS A C 1
ATOM 799 O O . LYS A 1 98 ? -0.523 -4.786 -10.212 1.00 90.31 98 LYS A O 1
ATOM 804 N N . MET A 1 99 ? -0.714 -5.523 -8.111 1.00 84.62 99 MET A N 1
ATOM 805 C CA . MET A 1 99 ? 0.119 -6.707 -8.324 1.00 84.62 99 MET A CA 1
ATOM 806 C C . MET A 1 99 ? -0.665 -7.895 -8.892 1.00 84.62 99 MET A C 1
ATOM 808 O O . MET A 1 99 ? -0.081 -8.696 -9.632 1.00 84.62 99 MET A O 1
ATOM 812 N N . GLN A 1 100 ? -1.961 -8.000 -8.584 1.00 71.50 100 GLN A N 1
ATOM 813 C CA . GLN A 1 100 ? -2.837 -9.067 -9.070 1.00 71.50 100 GLN A CA 1
ATOM 814 C C . GLN A 1 100 ? -3.189 -8.901 -10.551 1.00 71.50 100 GLN A C 1
ATOM 816 O O . GLN A 1 100 ? -3.110 -9.879 -11.296 1.00 71.50 100 GLN A O 1
ATOM 821 N N . ASP A 1 101 ? -3.449 -7.672 -11.007 1.00 63.09 101 ASP A N 1
ATOM 822 C CA . ASP A 1 101 ? -3.822 -7.386 -12.404 1.00 63.09 101 ASP A CA 1
ATOM 823 C C . ASP A 1 101 ? -2.761 -7.847 -13.415 1.00 63.09 101 ASP A C 1
ATOM 825 O O . ASP A 1 101 ? -3.067 -8.319 -14.508 1.00 63.09 101 ASP A O 1
ATOM 829 N N . VAL A 1 102 ? -1.484 -7.818 -13.026 1.00 58.00 102 VAL A N 1
ATOM 830 C CA . VAL A 1 102 ? -0.377 -8.284 -13.879 1.00 58.00 102 VAL A CA 1
ATOM 831 C C . VAL A 1 102 ? -0.282 -9.818 -13.934 1.00 58.00 102 VAL A C 1
ATOM 833 O O . VAL A 1 102 ? 0.379 -10.374 -14.814 1.00 58.00 102 VAL A O 1
ATOM 836 N N . THR A 1 103 ? -0.936 -10.523 -13.009 1.00 50.59 103 THR A N 1
ATOM 837 C CA . THR A 1 103 ? -0.926 -11.991 -12.931 1.00 50.59 103 THR A CA 1
ATOM 838 C C . THR A 1 103 ? -2.019 -12.614 -13.805 1.00 50.59 103 THR A C 1
ATOM 840 O O . THR A 1 103 ? -1.813 -13.698 -14.335 1.00 50.59 103 THR A O 1
ATOM 843 N N . LEU A 1 104 ? -3.137 -11.923 -14.055 1.00 44.47 104 LEU A N 1
ATOM 844 C CA . LEU A 1 104 ? -4.230 -12.437 -14.900 1.00 44.47 104 LEU A CA 1
ATOM 845 C C . LEU A 1 104 ? -3.920 -12.414 -16.406 1.00 44.47 104 LEU A C 1
ATOM 847 O O . LEU A 1 104 ? -4.504 -13.181 -17.165 1.00 44.47 104 LEU A O 1
ATOM 851 N N . ILE A 1 105 ? -2.951 -11.603 -16.839 1.00 48.41 105 ILE A N 1
ATOM 852 C CA . ILE A 1 105 ? -2.477 -11.555 -18.239 1.00 48.41 105 ILE A CA 1
ATOM 853 C C . ILE A 1 105 ? -1.607 -12.788 -18.580 1.00 48.41 105 ILE A C 1
ATOM 855 O O . ILE A 1 105 ? -1.209 -12.995 -19.716 1.00 48.41 105 ILE A O 1
ATOM 859 N N . GLN A 1 106 ? -1.276 -13.621 -17.592 1.00 46.59 106 GLN A N 1
ATOM 860 C CA . GLN A 1 106 ? -0.323 -14.726 -17.736 1.00 46.59 106 GLN A CA 1
ATOM 861 C C . GLN A 1 106 ? -0.936 -16.072 -18.104 1.00 46.59 106 GLN A C 1
ATOM 863 O O . GLN A 1 106 ? -0.198 -16.978 -18.480 1.00 46.59 106 GLN A O 1
ATOM 868 N N . TYR A 1 107 ? -2.251 -16.205 -17.948 1.00 41.41 107 TYR A N 1
ATOM 869 C CA . TYR A 1 107 ? -2.968 -17.475 -18.070 1.00 41.41 107 TYR A CA 1
ATOM 870 C C . TYR A 1 107 ? -4.134 -17.405 -19.072 1.00 41.41 107 TYR A C 1
ATOM 872 O O . TYR A 1 107 ? -5.054 -18.217 -19.001 1.00 41.41 107 TYR A O 1
ATOM 880 N N . LYS A 1 108 ? -4.103 -16.436 -19.993 1.00 39.00 108 LYS A N 1
ATOM 881 C CA . LYS A 1 108 ? -4.927 -16.402 -21.209 1.00 39.00 108 LYS A CA 1
ATOM 882 C C . LYS A 1 108 ? -4.011 -16.521 -22.416 1.00 39.00 108 LYS A C 1
ATOM 884 O O . LYS A 1 108 ? -4.437 -17.182 -23.382 1.00 39.00 108 LYS A O 1
#